Protein AF-A0A6P1W9E8-F1 (afdb_monomer)

Mean predicted aligned error: 18.01 Å

Secondary structure (DSSP, 8-state):
-HHHHHHHHHTT----HHHHHHHHHHTT-----PPPP------SS--S-----SSTT----SSTTS----------------SS------TTS--PPPP-------

Structure (mmCIF, N/CA/C/O backbone):
data_AF-A0A6P1W9E8-F1
#
_entry.id   AF-A0A6P1W9E8-F1
#
loop_
_atom_site.group_PDB
_atom_site.id
_atom_site.type_symbol
_atom_site.label_atom_id
_atom_site.label_alt_id
_atom_site.label_comp_id
_atom_site.label_asym_id
_atom_site.label_entity_id
_atom_site.label_seq_id
_atom_site.pdbx_PDB_ins_code
_atom_site.Cartn_x
_atom_site.Cartn_y
_atom_site.Cartn_z
_atom_site.occupancy
_atom_site.B_iso_or_equiv
_atom_site.auth_seq_id
_atom_site.auth_comp_id
_atom_site.auth_asym_id
_atom_site.auth_atom_id
_atom_site.pdbx_PDB_model_num
ATOM 1 N N . MET A 1 1 ? -9.582 -1.322 16.959 1.00 58.47 1 MET A N 1
ATOM 2 C CA . MET A 1 1 ? -9.921 -0.771 18.293 1.00 58.47 1 MET A CA 1
ATOM 3 C C . MET A 1 1 ? -9.328 0.607 18.572 1.00 58.47 1 MET A C 1
ATOM 5 O O . MET A 1 1 ? -10.067 1.416 19.107 1.00 58.47 1 MET A O 1
ATOM 9 N N . ALA A 1 2 ? -8.050 0.880 18.255 1.00 67.19 2 ALA A N 1
ATOM 10 C CA . ALA A 1 2 ? -7.368 2.115 18.685 1.00 67.19 2 ALA A CA 1
ATOM 11 C C . ALA A 1 2 ? -8.134 3.403 18.330 1.00 67.19 2 ALA A C 1
ATOM 13 O O . ALA A 1 2 ? -8.536 4.110 19.240 1.00 67.19 2 ALA A O 1
ATOM 14 N N . ARG A 1 3 ? -8.498 3.596 17.053 1.00 81.50 3 ARG A N 1
ATOM 15 C CA . ARG A 1 3 ? -9.190 4.813 16.587 1.00 81.50 3 ARG A CA 1
ATOM 16 C C . ARG A 1 3 ? -10.427 5.214 17.397 1.00 81.50 3 ARG A C 1
ATOM 18 O O . ARG A 1 3 ? -10.560 6.374 17.737 1.00 81.50 3 ARG A O 1
ATOM 25 N N . ILE A 1 4 ? -11.319 4.275 17.723 1.00 85.81 4 ILE A N 1
ATOM 26 C CA . ILE A 1 4 ? -12.547 4.599 18.474 1.00 85.81 4 ILE A CA 1
ATOM 27 C C . ILE A 1 4 ? -12.225 4.935 19.935 1.00 85.81 4 ILE A C 1
ATOM 29 O O . ILE A 1 4 ? -12.844 5.817 20.514 1.00 85.81 4 ILE A O 1
ATOM 33 N N . ALA A 1 5 ? -11.258 4.243 20.542 1.00 86.44 5 ALA A N 1
ATOM 34 C CA . ALA A 1 5 ? -10.845 4.540 21.911 1.00 86.44 5 ALA A CA 1
ATOM 35 C C . ALA A 1 5 ? -10.109 5.888 22.016 1.00 86.44 5 ALA A C 1
ATOM 37 O O . ALA A 1 5 ? -10.254 6.575 23.024 1.00 86.44 5 ALA A O 1
ATOM 38 N N . ASP A 1 6 ? -9.343 6.250 20.987 1.00 87.38 6 ASP A N 1
ATOM 39 C CA . ASP A 1 6 ? -8.618 7.519 20.906 1.00 87.38 6 ASP A CA 1
ATOM 40 C C . ASP A 1 6 ? -9.598 8.685 20.665 1.00 87.38 6 ASP A C 1
ATOM 42 O O . ASP A 1 6 ? -9.593 9.640 21.434 1.00 87.38 6 ASP A O 1
ATOM 46 N N . GLU A 1 7 ? -10.551 8.538 19.738 1.00 89.94 7 GLU A N 1
ATOM 47 C CA . GLU A 1 7 ? -11.645 9.501 19.507 1.00 89.94 7 GLU A CA 1
ATOM 48 C C . GLU A 1 7 ? -12.470 9.762 20.782 1.00 89.94 7 GLU A C 1
ATOM 50 O O . GLU A 1 7 ? -12.794 10.898 21.123 1.00 89.94 7 GLU A O 1
ATOM 55 N N . LEU A 1 8 ? -12.810 8.705 21.531 1.00 90.81 8 LEU A N 1
ATOM 56 C CA . LEU A 1 8 ? -13.526 8.852 22.803 1.00 90.81 8 LEU A CA 1
ATOM 57 C C . LEU A 1 8 ? -12.697 9.627 23.833 1.00 90.81 8 LEU A C 1
ATOM 59 O O . LEU A 1 8 ? -13.257 10.410 24.599 1.00 90.81 8 LEU A O 1
ATOM 63 N N . ARG A 1 9 ? -11.374 9.442 23.844 1.00 88.75 9 ARG A N 1
ATOM 64 C CA . ARG A 1 9 ? -10.473 10.177 24.736 1.00 88.75 9 ARG A CA 1
ATOM 65 C C . ARG A 1 9 ? -10.388 11.653 24.358 1.00 88.75 9 ARG A C 1
ATOM 67 O O . ARG A 1 9 ? -10.431 12.486 25.257 1.00 88.75 9 ARG A O 1
ATOM 74 N N . GLU A 1 10 ? -10.311 11.966 23.068 1.00 90.38 10 GLU A N 1
ATOM 75 C CA . GLU A 1 10 ? -10.321 13.346 22.558 1.00 90.38 10 GLU A CA 1
ATOM 76 C C . GLU A 1 10 ? -11.620 14.074 22.918 1.00 90.38 10 GLU A C 1
ATOM 78 O O . GLU A 1 10 ? -11.597 15.234 23.316 1.00 90.38 10 GLU A O 1
ATOM 83 N N . ARG A 1 11 ? -12.752 13.362 22.909 1.00 92.94 11 ARG A N 1
ATOM 84 C CA . ARG A 1 11 ? -14.053 13.875 23.374 1.00 92.94 11 ARG A CA 1
ATOM 85 C C . ARG A 1 11 ? -14.191 13.937 24.904 1.00 92.94 11 ARG A C 1
ATOM 87 O O . ARG A 1 11 ? -15.281 14.193 25.408 1.00 92.94 11 ARG A O 1
ATOM 94 N N . GLY A 1 12 ? -13.125 13.657 25.658 1.00 91.31 12 GLY A N 1
ATOM 95 C CA . GLY A 1 12 ? -13.110 13.709 27.125 1.00 91.31 12 GLY A CA 1
ATOM 96 C C . GLY A 1 12 ? -13.754 12.507 27.827 1.00 91.31 12 GLY A C 1
ATOM 97 O O . GLY A 1 12 ? -13.884 12.496 29.053 1.00 91.31 12 GLY A O 1
ATOM 98 N N . VAL A 1 13 ? -14.135 11.457 27.094 1.00 90.75 13 VAL A N 1
ATOM 99 C CA . VAL A 1 13 ? -14.768 10.262 27.663 1.00 90.75 13 VAL A CA 1
ATOM 100 C C . VAL A 1 13 ? -13.700 9.325 28.232 1.00 90.75 13 VAL A C 1
ATOM 102 O O . VAL A 1 13 ? -13.036 8.569 27.517 1.00 90.75 13 VAL A O 1
ATOM 105 N N . LYS A 1 14 ? -13.556 9.324 29.563 1.00 87.25 14 LYS A N 1
ATOM 106 C CA . LYS A 1 14 ? -12.634 8.433 30.288 1.00 87.25 14 LYS A CA 1
ATOM 107 C C . LYS A 1 14 ? -13.100 6.975 30.210 1.00 87.25 14 LYS A C 1
ATOM 109 O O . LYS A 1 14 ? -13.898 6.505 31.020 1.00 87.25 14 LYS A O 1
ATOM 114 N N . THR A 1 15 ? -12.589 6.234 29.230 1.00 87.06 15 THR A N 1
ATOM 115 C CA . THR A 1 15 ? -12.860 4.800 29.061 1.00 87.06 15 THR A CA 1
ATOM 116 C C . THR A 1 15 ? -11.587 4.018 28.756 1.00 87.06 15 THR A C 1
ATOM 118 O O . THR A 1 15 ? -10.678 4.495 28.081 1.00 87.06 15 THR A O 1
ATOM 121 N N . SER A 1 16 ? -11.506 2.787 29.271 1.00 89.38 16 SER A N 1
ATOM 122 C CA . SER A 1 16 ? -10.403 1.878 28.959 1.00 89.38 16 SER A CA 1
ATOM 123 C C . SER A 1 16 ? -10.610 1.214 27.597 1.00 89.38 16 SER A C 1
ATOM 125 O O . SER A 1 16 ? -11.740 0.924 27.191 1.00 89.38 16 SER A O 1
ATOM 127 N N . ARG A 1 17 ? -9.508 0.891 26.907 1.00 89.12 17 ARG A N 1
ATOM 128 C CA . ARG A 1 17 ? -9.539 0.191 25.607 1.00 89.12 17 ARG A CA 1
ATOM 129 C C . ARG A 1 17 ? -10.326 -1.124 25.674 1.00 89.12 17 ARG A C 1
ATOM 131 O O . ARG A 1 17 ? -11.074 -1.430 24.750 1.00 89.12 17 ARG A O 1
ATOM 138 N N . ASN A 1 18 ? -10.228 -1.850 26.789 1.00 91.44 18 ASN A N 1
ATOM 139 C CA . ASN A 1 18 ? -10.950 -3.108 27.014 1.00 91.44 18 ASN A CA 1
ATOM 140 C C . ASN A 1 18 ? -12.466 -2.896 27.111 1.00 91.44 18 ASN A C 1
ATOM 142 O O . ASN A 1 18 ? -13.244 -3.688 26.577 1.00 91.44 18 ASN A O 1
ATOM 146 N N . ARG A 1 19 ? -12.907 -1.804 27.752 1.00 90.88 19 ARG A N 1
ATOM 147 C CA . ARG A 1 19 ? -14.334 -1.476 27.837 1.00 90.88 19 ARG A CA 1
ATOM 148 C C . ARG A 1 19 ? -14.903 -1.132 26.465 1.00 90.88 19 ARG A C 1
ATOM 150 O O . ARG A 1 19 ? -15.960 -1.652 26.119 1.00 90.88 19 ARG A O 1
ATOM 157 N N . VAL A 1 20 ? -14.181 -0.331 25.683 1.00 91.38 20 VAL A N 1
ATOM 158 C CA . VAL A 1 20 ? -14.559 0.005 24.301 1.00 91.38 20 VAL A CA 1
ATOM 159 C C . VAL A 1 20 ? -14.632 -1.258 23.440 1.00 91.38 20 VAL A C 1
ATOM 161 O O . VAL A 1 20 ? -15.639 -1.478 22.776 1.00 91.38 20 VAL A O 1
ATOM 164 N N . ALA A 1 21 ? -13.633 -2.142 23.517 1.00 90.12 21 ALA A N 1
ATOM 165 C CA . ALA A 1 21 ? -13.616 -3.405 22.777 1.00 90.12 21 ALA A CA 1
ATOM 166 C C . ALA A 1 21 ? -14.835 -4.293 23.080 1.00 90.12 21 ALA A C 1
ATOM 168 O O . ALA A 1 21 ? -15.488 -4.788 22.161 1.00 90.12 21 ALA A O 1
ATOM 169 N N . ARG A 1 22 ? -15.185 -4.447 24.363 1.00 92.94 22 ARG A N 1
ATOM 170 C CA . ARG A 1 22 ? -16.353 -5.231 24.790 1.00 92.94 22 ARG A CA 1
ATOM 171 C C . ARG A 1 22 ? -17.670 -4.637 24.283 1.00 92.94 22 ARG A C 1
ATOM 173 O O . ARG A 1 22 ? -18.556 -5.385 23.883 1.00 92.94 22 ARG A O 1
ATOM 180 N N . LEU A 1 23 ? -17.806 -3.309 24.301 1.00 92.19 23 LEU A N 1
ATOM 181 C CA . LEU A 1 23 ? -18.997 -2.626 23.788 1.00 92.19 23 LEU A CA 1
ATOM 182 C C . LEU A 1 23 ? -19.102 -2.735 22.265 1.00 92.19 23 LEU A C 1
ATOM 184 O O . LEU A 1 2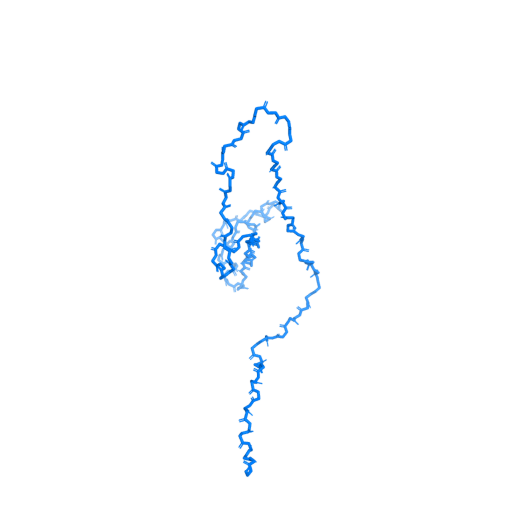3 ? -20.174 -3.049 21.761 1.00 92.19 23 LEU A O 1
ATOM 188 N N . MET A 1 24 ? -17.991 -2.564 21.545 1.00 92.12 24 MET A N 1
ATOM 189 C CA . MET A 1 24 ? -17.946 -2.770 20.096 1.00 92.12 24 MET A CA 1
ATOM 190 C C . MET A 1 24 ? -18.371 -4.191 19.714 1.00 92.12 24 MET A C 1
ATOM 192 O O . MET A 1 24 ? -19.157 -4.353 18.788 1.00 92.12 24 MET A O 1
ATOM 196 N N . HIS A 1 25 ? -17.912 -5.206 20.454 1.00 91.62 25 HIS A N 1
ATOM 197 C CA . HIS A 1 25 ? -18.315 -6.594 20.226 1.00 91.62 25 HIS A CA 1
ATOM 198 C C . HIS A 1 25 ? -19.817 -6.805 20.458 1.00 91.62 25 HIS A C 1
ATOM 200 O O . HIS A 1 25 ? -20.489 -7.391 19.616 1.00 91.62 25 HIS A O 1
ATOM 206 N N . LYS A 1 26 ? -20.362 -6.288 21.570 1.00 94.19 26 LYS A N 1
ATOM 207 C CA . LYS A 1 26 ? -21.806 -6.357 21.862 1.00 94.19 26 LYS A CA 1
ATOM 208 C C . LYS A 1 26 ? -22.659 -5.663 20.799 1.00 94.19 26 LYS A C 1
ATOM 210 O O . LYS A 1 26 ? -23.748 -6.129 20.505 1.00 94.19 26 LYS A O 1
ATOM 215 N N . ALA A 1 27 ? -22.157 -4.569 20.236 1.00 93.19 27 ALA A N 1
ATOM 216 C CA . ALA A 1 27 ? -22.828 -3.806 19.191 1.00 93.19 27 ALA A CA 1
ATOM 217 C C . ALA A 1 27 ? -22.526 -4.314 17.765 1.00 93.19 27 ALA A C 1
ATOM 219 O O . ALA A 1 27 ? -22.926 -3.668 16.803 1.00 93.19 27 ALA A O 1
ATOM 220 N N . ALA A 1 28 ? -21.786 -5.423 17.613 1.00 91.19 28 ALA A N 1
ATOM 221 C CA . ALA A 1 28 ? -21.319 -5.952 16.326 1.00 91.19 28 ALA A CA 1
ATOM 222 C C . ALA A 1 28 ? -20.553 -4.929 15.449 1.00 91.19 28 ALA A C 1
ATOM 224 O O . ALA A 1 28 ? -20.481 -5.053 14.225 1.00 91.19 28 ALA A O 1
ATOM 225 N N . ILE A 1 29 ? -19.929 -3.923 16.070 1.00 90.19 29 ILE A N 1
ATOM 226 C CA . ILE A 1 29 ? -19.162 -2.881 15.382 1.00 90.19 29 ILE A CA 1
ATOM 227 C C . ILE A 1 29 ? -17.740 -3.386 15.140 1.00 90.19 29 ILE A C 1
ATOM 229 O O . ILE A 1 29 ? -16.986 -3.671 16.075 1.00 90.19 29 ILE A O 1
ATOM 233 N N . ARG A 1 30 ? -17.330 -3.418 13.871 1.00 83.94 30 ARG A N 1
ATOM 234 C CA . ARG A 1 30 ? -15.979 -3.806 13.441 1.00 83.94 30 ARG A CA 1
ATOM 235 C C . ARG A 1 30 ? -15.326 -2.715 12.605 1.00 83.94 30 ARG A C 1
ATOM 237 O O . ARG A 1 30 ? -15.976 -2.025 11.830 1.00 83.94 30 ARG A O 1
ATOM 244 N N . SER A 1 31 ? -14.008 -2.591 12.741 1.00 80.38 31 SER A N 1
ATOM 245 C CA . SER A 1 31 ? -13.215 -1.730 11.864 1.00 80.38 31 SER A CA 1
ATOM 246 C C . SER A 1 31 ? -13.150 -2.356 10.474 1.00 80.38 31 SER A C 1
ATOM 248 O O . SER A 1 31 ? -12.678 -3.483 10.332 1.00 80.38 31 SER A O 1
ATOM 250 N N . ILE A 1 32 ? -13.573 -1.624 9.447 1.00 81.12 32 ILE A N 1
ATOM 251 C CA . ILE A 1 32 ? -13.348 -2.011 8.053 1.00 81.12 32 ILE A CA 1
ATOM 252 C C . ILE A 1 32 ? -11.977 -1.465 7.660 1.00 81.12 32 ILE A C 1
ATOM 254 O O . ILE A 1 32 ? -11.778 -0.252 7.603 1.00 81.12 32 ILE A O 1
ATOM 258 N N . MET A 1 33 ? -11.005 -2.355 7.462 1.00 74.31 33 MET A N 1
ATOM 259 C CA . MET A 1 33 ? -9.697 -1.975 6.936 1.00 74.31 33 MET A CA 1
ATOM 260 C C . MET A 1 33 ? -9.667 -2.261 5.443 1.00 74.31 33 MET A C 1
ATOM 262 O O . MET A 1 33 ? -9.725 -3.415 5.028 1.00 74.31 33 MET A O 1
ATOM 266 N N . TYR A 1 34 ? -9.589 -1.207 4.637 1.00 70.88 34 TYR A N 1
ATOM 267 C CA . TYR A 1 34 ? -9.358 -1.346 3.206 1.00 70.88 34 TYR A CA 1
ATOM 268 C C . TYR A 1 34 ? -7.911 -1.789 2.989 1.00 70.88 34 TYR A C 1
ATOM 270 O O . TYR A 1 34 ? -6.983 -1.206 3.560 1.00 70.88 34 TYR A O 1
ATOM 278 N N . LYS A 1 35 ? -7.703 -2.830 2.177 1.00 71.69 35 LYS A N 1
ATOM 279 C CA . LYS A 1 35 ? -6.357 -3.224 1.756 1.00 71.69 35 LYS A CA 1
ATOM 280 C C . LYS A 1 35 ? -5.774 -2.075 0.935 1.00 71.69 35 LYS A C 1
ATOM 282 O O . LYS A 1 35 ? -6.428 -1.588 0.016 1.00 71.69 35 LYS A O 1
ATOM 287 N N . LYS A 1 36 ? -4.555 -1.635 1.260 1.00 67.81 36 LYS A N 1
ATOM 288 C CA . LYS A 1 36 ? -3.859 -0.632 0.446 1.00 67.81 36 LYS A CA 1
ATOM 289 C C . LYS A 1 36 ? -3.712 -1.198 -0.967 1.00 67.81 36 LYS A C 1
ATOM 291 O O . LYS A 1 36 ? -3.133 -2.272 -1.137 1.00 67.81 36 LYS A O 1
ATOM 296 N N . TYR A 1 37 ? -4.266 -0.501 -1.956 1.00 67.00 37 TYR A N 1
ATOM 297 C CA . TYR A 1 37 ? -4.084 -0.858 -3.356 1.00 67.00 37 TYR A CA 1
ATOM 298 C C . TYR A 1 37 ? -2.595 -0.746 -3.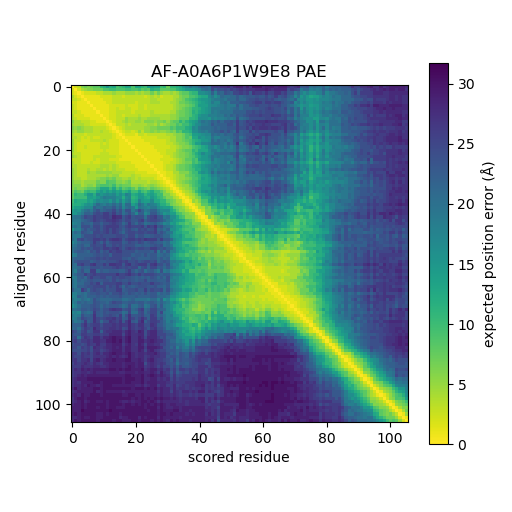687 1.00 67.00 37 TYR A C 1
ATOM 300 O O . TYR A 1 37 ? -1.973 0.295 -3.466 1.00 67.00 37 TYR A O 1
ATOM 308 N N . ARG A 1 38 ? -2.009 -1.849 -4.146 1.00 64.44 38 ARG A N 1
ATOM 309 C CA . ARG A 1 38 ? -0.620 -1.913 -4.587 1.00 64.44 38 ARG A CA 1
ATOM 310 C C . ARG A 1 38 ? -0.660 -2.161 -6.084 1.00 64.44 38 ARG A C 1
ATOM 312 O O . ARG A 1 38 ? -0.949 -3.276 -6.501 1.00 64.44 38 ARG A O 1
ATOM 319 N N . VAL A 1 39 ? -0.393 -1.113 -6.861 1.00 66.38 39 VAL A N 1
ATOM 320 C CA . VAL A 1 39 ? -0.163 -1.246 -8.301 1.00 66.38 39 VAL A CA 1
ATOM 321 C C . VAL A 1 39 ? 1.090 -2.097 -8.471 1.00 66.38 39 VAL A C 1
ATOM 323 O O . VAL A 1 39 ? 2.166 -1.707 -8.015 1.00 66.38 39 VAL A O 1
ATOM 326 N N . GLN A 1 40 ? 0.954 -3.276 -9.071 1.00 63.88 40 GLN A N 1
ATOM 327 C CA . GLN A 1 40 ? 2.101 -3.972 -9.642 1.00 63.88 40 GLN A CA 1
ATOM 328 C C . GLN A 1 40 ? 2.374 -3.325 -10.996 1.00 63.88 40 GLN A C 1
ATOM 330 O O . GLN A 1 40 ? 1.596 -3.472 -11.929 1.00 63.88 40 GLN A O 1
ATOM 335 N N . THR A 1 41 ? 3.448 -2.543 -11.070 1.00 64.62 41 THR A N 1
ATOM 336 C CA . THR A 1 41 ? 3.882 -1.852 -12.294 1.00 64.62 41 THR A CA 1
ATOM 337 C C . THR A 1 41 ? 4.582 -2.781 -13.279 1.00 64.62 41 THR A C 1
ATOM 339 O O . THR A 1 41 ? 4.802 -2.411 -14.425 1.00 64.62 41 THR A O 1
ATOM 342 N N . THR A 1 42 ? 4.959 -3.975 -12.828 1.00 61.59 42 THR A N 1
ATOM 343 C CA . THR A 1 42 ? 5.722 -4.940 -13.609 1.00 61.59 42 THR A CA 1
ATOM 344 C C . THR A 1 42 ? 5.138 -6.315 -13.347 1.00 61.59 42 THR A C 1
ATOM 346 O O . THR A 1 42 ? 5.251 -6.838 -12.237 1.00 61.59 42 THR A O 1
ATOM 349 N N . ASP A 1 43 ? 4.496 -6.876 -14.365 1.00 67.88 43 ASP A N 1
ATOM 350 C CA . ASP A 1 43 ? 4.237 -8.305 -14.411 1.00 67.88 43 ASP A CA 1
ATOM 351 C C . ASP A 1 43 ? 5.520 -8.985 -14.889 1.00 67.88 43 ASP A C 1
ATOM 353 O O . ASP A 1 43 ? 5.824 -9.015 -16.076 1.00 67.88 43 ASP A O 1
ATOM 357 N N . SER A 1 44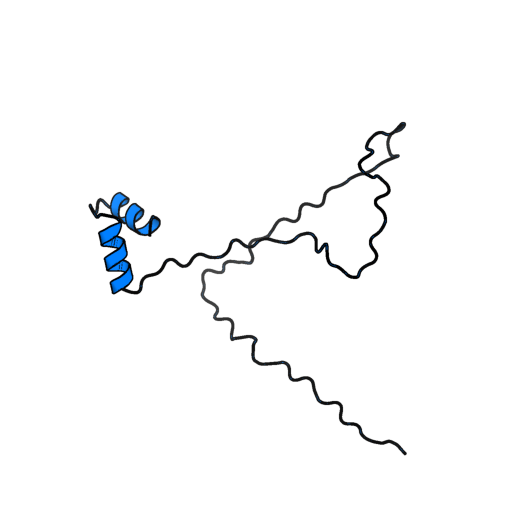 ? 6.336 -9.448 -13.942 1.00 68.12 44 SER A N 1
ATOM 358 C CA . SER A 1 44 ? 7.559 -10.193 -14.259 1.00 68.12 44 SER A CA 1
ATOM 359 C C . SER A 1 44 ? 7.272 -11.616 -14.751 1.00 68.12 44 SER A C 1
ATOM 361 O O . SER A 1 44 ? 8.203 -12.300 -15.163 1.00 68.12 44 SER A O 1
ATOM 363 N N . SER A 1 45 ? 6.016 -12.066 -14.689 1.00 70.75 45 SER A N 1
ATOM 364 C CA . SER A 1 45 ? 5.563 -13.393 -15.098 1.00 70.75 45 SER A CA 1
ATOM 365 C C . SER A 1 45 ? 4.689 -13.284 -16.348 1.00 70.75 45 SER A C 1
ATOM 367 O O . SER A 1 45 ? 3.549 -13.744 -16.360 1.00 70.75 45 SER A O 1
ATOM 369 N N . HIS A 1 46 ? 5.228 -12.667 -17.399 1.00 79.25 46 HIS A N 1
ATOM 370 C CA . HIS A 1 46 ? 4.545 -12.542 -18.678 1.00 79.25 46 HIS A CA 1
ATOM 371 C C . HIS A 1 46 ? 5.142 -13.479 -19.733 1.00 79.25 46 HIS A C 1
ATOM 373 O O . HIS A 1 46 ? 6.352 -13.703 -19.771 1.00 79.25 46 HIS A O 1
ATOM 379 N N . ASP A 1 47 ? 4.312 -13.925 -20.671 1.00 79.38 47 ASP A N 1
ATOM 380 C CA . ASP A 1 47 ? 4.750 -14.786 -21.778 1.00 79.38 47 ASP A CA 1
ATOM 381 C C . ASP A 1 47 ? 5.331 -13.994 -22.970 1.00 79.38 47 ASP A C 1
ATOM 383 O O . ASP A 1 47 ? 5.710 -14.572 -23.988 1.00 79.38 47 ASP A O 1
ATOM 387 N N . TYR A 1 48 ? 5.416 -12.659 -22.876 1.00 80.06 48 TYR A N 1
ATOM 388 C CA . TYR A 1 48 ? 6.031 -11.830 -23.918 1.00 80.06 48 TYR A CA 1
ATOM 389 C C . TYR A 1 48 ? 7.556 -12.023 -23.994 1.00 80.06 48 TYR A C 1
ATOM 391 O O . TYR A 1 48 ? 8.205 -12.259 -22.970 1.00 80.06 48 TYR A O 1
ATOM 399 N N . PRO A 1 49 ? 8.163 -11.866 -25.187 1.00 78.81 49 PRO A N 1
ATOM 400 C CA . PRO A 1 49 ? 9.607 -11.971 -25.353 1.00 78.81 49 PRO A CA 1
ATOM 401 C C . PRO A 1 49 ? 10.340 -10.904 -24.530 1.00 78.81 49 PRO A C 1
ATOM 403 O O . PRO A 1 49 ? 10.186 -9.702 -24.747 1.00 78.81 49 PRO A O 1
ATOM 406 N N . ILE A 1 50 ? 11.165 -11.357 -23.585 1.00 78.62 50 ILE A N 1
ATOM 407 C CA . ILE A 1 50 ? 12.015 -10.490 -22.767 1.00 78.62 50 ILE A CA 1
ATOM 408 C C . ILE A 1 50 ? 13.243 -10.105 -23.594 1.00 78.62 50 ILE A C 1
ATOM 410 O O . ILE A 1 50 ? 14.094 -10.941 -23.903 1.00 78.62 50 ILE A O 1
ATOM 414 N N . VAL A 1 51 ? 13.354 -8.825 -23.944 1.00 77.81 51 VAL A N 1
ATOM 415 C CA . VAL A 1 51 ? 14.541 -8.294 -24.623 1.00 77.81 51 VAL A CA 1
ATOM 416 C C . VAL A 1 51 ? 15.713 -8.254 -23.641 1.00 77.81 51 VAL A C 1
ATOM 418 O O . VAL A 1 51 ? 15.570 -7.836 -22.490 1.00 77.81 51 VAL A O 1
ATOM 421 N N . LYS A 1 52 ? 16.897 -8.680 -24.092 1.00 80.69 52 LYS A N 1
ATOM 422 C CA . LYS A 1 52 ? 18.121 -8.647 -23.282 1.00 80.69 52 LYS A CA 1
ATOM 423 C C . LYS A 1 52 ? 18.430 -7.210 -22.842 1.00 80.69 52 LYS A C 1
ATOM 425 O O . LYS A 1 52 ? 18.499 -6.307 -23.671 1.00 80.69 52 LYS A O 1
ATOM 430 N N . ASN A 1 53 ? 18.689 -7.009 -21.548 1.00 84.00 53 ASN A N 1
ATOM 431 C CA . ASN A 1 53 ? 19.190 -5.736 -21.031 1.00 84.00 53 ASN A CA 1
ATOM 432 C C . ASN A 1 53 ? 20.622 -5.501 -21.541 1.00 84.00 53 ASN A C 1
ATOM 434 O O . ASN A 1 53 ? 21.575 -6.071 -21.012 1.00 84.00 53 ASN A O 1
ATOM 438 N N . LEU A 1 54 ? 20.755 -4.678 -22.583 1.00 83.38 54 LEU A N 1
ATOM 439 C CA . LEU A 1 54 ? 22.038 -4.369 -23.224 1.00 83.38 54 LEU A CA 1
ATOM 440 C C . LEU A 1 54 ? 22.954 -3.510 -22.346 1.00 83.38 54 LEU A C 1
ATOM 442 O O . LEU A 1 54 ? 24.168 -3.588 -22.483 1.00 83.38 54 LEU A O 1
ATOM 446 N N . LEU A 1 55 ? 22.380 -2.708 -21.446 1.00 84.94 55 LEU A N 1
ATOM 447 C CA . LEU A 1 55 ? 23.138 -1.805 -20.585 1.00 84.94 55 LEU A CA 1
ATOM 448 C C . LEU A 1 55 ? 23.741 -2.534 -19.383 1.00 84.94 55 LEU A C 1
ATOM 450 O O . LEU A 1 55 ? 24.801 -2.160 -18.908 1.00 84.94 55 LEU A O 1
A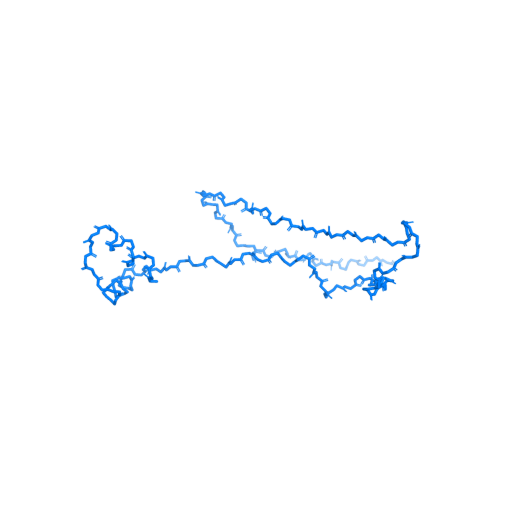TOM 454 N N . ASN A 1 56 ? 23.043 -3.544 -18.857 1.00 85.00 56 ASN A N 1
ATOM 455 C CA . ASN A 1 56 ? 23.476 -4.383 -17.737 1.00 85.00 56 ASN A CA 1
ATOM 456 C C . ASN A 1 56 ? 24.103 -3.609 -16.550 1.00 85.00 56 ASN A C 1
ATOM 458 O O . ASN A 1 56 ? 25.086 -4.044 -15.958 1.00 85.00 56 ASN A O 1
ATOM 462 N N . ARG A 1 57 ? 23.523 -2.448 -16.202 1.00 82.75 57 ARG A N 1
ATOM 463 C CA . ARG A 1 57 ? 24.006 -1.514 -15.157 1.00 82.75 57 ARG A CA 1
ATOM 464 C C . ARG A 1 57 ? 25.400 -0.909 -15.399 1.00 82.75 57 ARG A C 1
ATOM 466 O O . ARG A 1 57 ? 25.975 -0.321 -14.488 1.00 82.75 57 ARG A O 1
ATOM 473 N N . GLU A 1 58 ? 25.925 -0.989 -16.613 1.00 88.81 58 GLU A N 1
ATOM 474 C CA . GLU A 1 58 ? 27.142 -0.298 -17.023 1.00 88.81 58 GLU A CA 1
ATOM 475 C C . GLU A 1 58 ? 26.798 1.112 -17.525 1.00 88.81 58 GLU A C 1
ATOM 477 O O . GLU A 1 58 ? 26.466 1.323 -18.693 1.00 88.81 58 GLU A O 1
ATOM 482 N N . PHE A 1 59 ? 26.878 2.099 -16.633 1.00 85.06 59 PHE A N 1
ATOM 483 C CA . PHE A 1 59 ? 26.522 3.490 -16.942 1.00 85.06 59 PHE A CA 1
ATOM 484 C C . PHE A 1 59 ? 27.685 4.329 -17.490 1.00 85.06 59 PHE A C 1
ATOM 486 O O . PHE A 1 59 ? 27.469 5.457 -17.923 1.00 85.06 59 PHE A O 1
ATOM 493 N N . THR A 1 60 ? 28.904 3.786 -17.506 1.00 89.81 60 THR A N 1
ATOM 494 C CA . THR A 1 60 ? 30.080 4.460 -18.069 1.00 89.81 60 THR A CA 1
ATOM 495 C C . THR A 1 60 ? 29.951 4.580 -19.588 1.00 89.81 60 THR A C 1
ATOM 497 O O . THR A 1 60 ? 29.623 3.598 -20.259 1.00 89.81 60 THR A O 1
ATOM 500 N N . ALA A 1 61 ? 30.202 5.774 -20.125 1.00 88.12 61 ALA A N 1
ATOM 501 C CA . ALA A 1 61 ? 30.221 6.064 -21.556 1.00 88.12 61 ALA A CA 1
ATOM 502 C C . ALA A 1 61 ? 31.423 6.956 -21.888 1.00 88.12 61 ALA A C 1
ATOM 504 O O . ALA A 1 61 ? 31.742 7.866 -21.124 1.00 88.12 61 ALA A O 1
ATOM 505 N N . ASP A 1 62 ? 32.051 6.719 -23.038 1.00 91.12 62 ASP A N 1
ATOM 506 C CA . ASP A 1 62 ? 33.223 7.479 -23.488 1.00 91.12 62 ASP A CA 1
ATOM 507 C C . ASP A 1 62 ? 32.830 8.823 -24.116 1.00 91.12 62 ASP A C 1
ATOM 509 O O . ASP A 1 62 ? 33.611 9.775 -24.119 1.00 91.12 62 ASP A O 1
ATOM 513 N N . LYS A 1 63 ? 31.618 8.908 -24.683 1.00 92.56 63 LYS A N 1
ATOM 514 C CA . LYS A 1 63 ? 31.079 10.107 -25.338 1.00 92.56 63 LYS A CA 1
ATOM 515 C C . LYS A 1 63 ? 29.599 10.321 -24.989 1.00 92.56 63 LYS A C 1
ATOM 517 O O . LYS A 1 63 ? 28.864 9.348 -24.797 1.00 92.56 63 LYS A O 1
ATOM 522 N N . PRO A 1 64 ? 29.117 11.578 -24.966 1.00 89.75 64 PRO A N 1
ATOM 523 C CA . PRO A 1 64 ? 27.695 11.873 -24.797 1.00 89.75 64 PRO A CA 1
ATOM 524 C C . PRO A 1 64 ? 26.820 11.178 -25.851 1.00 89.75 64 PRO A C 1
ATOM 526 O O . PRO A 1 64 ? 27.215 11.031 -27.005 1.00 89.75 64 PRO A O 1
ATOM 529 N N . GLY A 1 65 ? 25.614 10.763 -25.455 1.00 87.38 65 GLY A N 1
ATOM 530 C CA . GLY A 1 65 ? 24.618 10.172 -26.357 1.00 87.38 65 GLY A CA 1
ATOM 531 C C . GLY A 1 65 ? 24.795 8.683 -26.681 1.00 87.38 65 GLY A C 1
ATOM 532 O O . GLY A 1 65 ? 23.978 8.136 -27.417 1.00 87.38 65 GLY A O 1
ATOM 533 N N . GLN A 1 66 ? 25.805 8.006 -26.124 1.00 90.25 66 GLN A N 1
ATOM 534 C CA . GLN A 1 66 ? 26.025 6.566 -26.336 1.00 90.25 66 GLN A CA 1
ATOM 535 C C . GLN A 1 66 ? 25.089 5.668 -25.514 1.00 90.25 66 GLN A C 1
ATOM 537 O O . GLN A 1 66 ? 24.792 4.546 -25.918 1.00 90.25 66 GLN A O 1
ATOM 542 N N . LYS A 1 67 ? 24.636 6.144 -24.351 1.00 88.50 67 LYS A N 1
ATOM 543 C CA . LYS A 1 67 ? 23.771 5.406 -23.424 1.00 88.50 67 LYS A CA 1
ATOM 544 C C . LYS A 1 67 ? 22.672 6.346 -22.929 1.00 88.50 67 LYS A C 1
ATOM 546 O O . LYS A 1 67 ? 22.969 7.449 -22.480 1.00 88.50 67 LYS A O 1
ATOM 551 N N . TRP A 1 68 ? 21.418 5.903 -23.011 1.00 86.81 68 TRP A N 1
ATOM 552 C CA . TRP A 1 68 ? 20.239 6.644 -22.552 1.00 86.81 68 TRP A CA 1
ATOM 553 C C . TRP A 1 68 ? 19.430 5.766 -21.603 1.00 86.81 68 TRP A C 1
ATOM 555 O O . TRP A 1 68 ? 19.198 4.591 -21.886 1.00 86.81 68 TRP A O 1
ATOM 565 N N . VAL A 1 69 ? 19.014 6.330 -20.472 1.00 85.75 69 VAL A N 1
ATOM 566 C CA . VAL A 1 69 ? 18.203 5.646 -19.459 1.00 85.75 69 VAL A CA 1
ATOM 567 C C . VAL A 1 69 ? 17.090 6.585 -19.028 1.00 85.75 69 VAL A 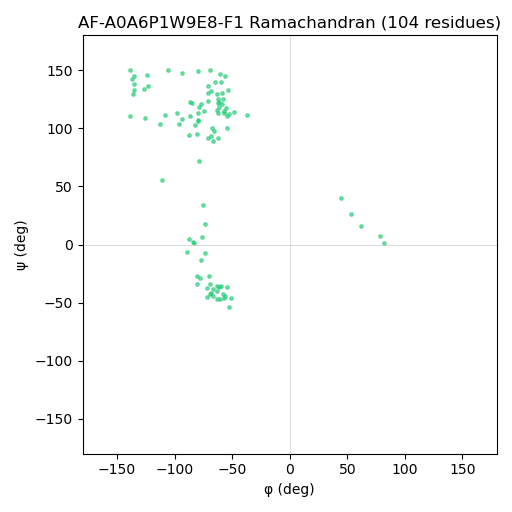C 1
ATOM 569 O O . VAL A 1 69 ? 17.345 7.747 -18.726 1.00 85.75 69 VAL A O 1
ATOM 572 N N . SER A 1 70 ? 15.867 6.070 -18.976 1.00 82.62 70 SER A N 1
ATOM 573 C CA . SER A 1 70 ? 14.703 6.772 -18.438 1.00 82.62 70 SER A CA 1
ATOM 574 C C . SER A 1 70 ? 13.912 5.826 -17.547 1.00 82.62 70 SER A C 1
ATOM 576 O O . SER A 1 70 ? 13.712 4.667 -17.920 1.00 82.62 70 SER A O 1
ATOM 578 N N . ASP A 1 71 ? 13.433 6.302 -16.401 1.00 83.25 71 ASP A N 1
ATOM 579 C CA . ASP A 1 71 ? 12.460 5.576 -15.592 1.00 83.25 71 ASP A CA 1
ATOM 580 C C . ASP A 1 71 ? 11.029 6.004 -15.946 1.00 83.25 71 ASP A C 1
ATOM 582 O O . ASP A 1 71 ? 10.768 7.149 -16.313 1.00 83.25 71 ASP A O 1
ATOM 586 N N . ILE A 1 72 ? 10.089 5.064 -15.839 1.00 79.00 72 ILE A N 1
ATOM 587 C CA . ILE A 1 72 ? 8.660 5.366 -15.899 1.00 79.00 72 ILE A CA 1
ATOM 588 C C . ILE A 1 72 ? 8.064 5.201 -14.506 1.00 79.00 72 ILE A C 1
ATOM 590 O O . ILE A 1 72 ? 7.948 4.098 -13.972 1.00 79.00 72 ILE A O 1
ATOM 594 N N . THR A 1 73 ? 7.657 6.313 -13.905 1.00 77.12 73 THR A N 1
ATOM 595 C CA . THR A 1 73 ? 6.949 6.292 -12.626 1.00 77.12 73 THR A CA 1
ATOM 596 C C . THR A 1 73 ? 5.444 6.349 -12.879 1.00 77.12 73 THR A C 1
ATOM 598 O O . THR A 1 73 ? 4.881 7.403 -13.176 1.00 77.12 73 THR A O 1
ATOM 601 N N . ALA A 1 74 ? 4.762 5.210 -12.740 1.00 68.31 74 ALA A N 1
ATOM 602 C CA . ALA A 1 74 ? 3.306 5.170 -12.803 1.00 68.31 74 ALA A CA 1
ATOM 603 C C . ALA A 1 74 ? 2.712 5.746 -11.509 1.00 68.31 74 ALA A C 1
ATOM 605 O O . ALA A 1 74 ? 2.859 5.177 -10.423 1.00 68.31 74 ALA A 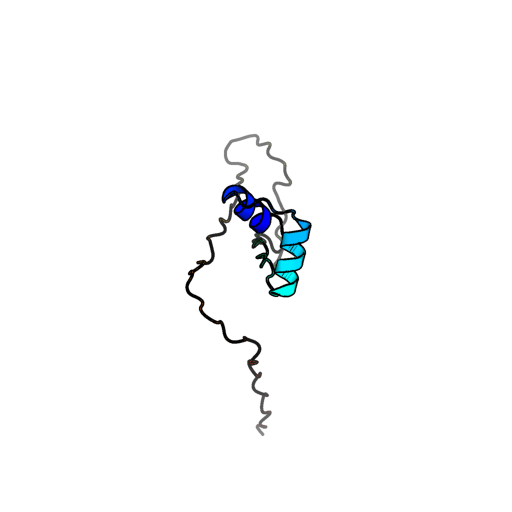O 1
ATOM 606 N N . ARG A 1 75 ? 2.005 6.875 -11.609 1.00 66.75 75 ARG A N 1
ATOM 607 C CA . ARG A 1 75 ? 1.189 7.366 -10.496 1.00 66.75 75 ARG A CA 1
ATOM 608 C C . ARG A 1 75 ? -0.094 6.549 -10.420 1.00 66.75 75 ARG A C 1
ATOM 610 O O . ARG A 1 75 ? -0.889 6.540 -11.354 1.00 66.75 75 ARG A O 1
ATOM 617 N N . ALA A 1 76 ? -0.318 5.904 -9.277 1.00 63.59 76 ALA A N 1
ATOM 618 C CA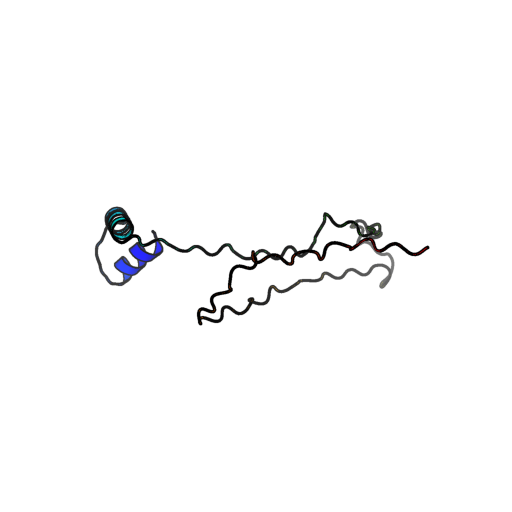 . ALA A 1 76 ? -1.630 5.378 -8.938 1.00 63.59 76 ALA A CA 1
ATOM 619 C C . ALA A 1 76 ? -2.583 6.569 -8.757 1.00 63.59 76 ALA A C 1
ATOM 621 O O . ALA A 1 76 ? -2.583 7.216 -7.708 1.00 63.59 76 ALA A O 1
ATOM 622 N N . ALA A 1 77 ? -3.361 6.892 -9.790 1.00 62.19 77 ALA A N 1
ATOM 623 C CA . ALA A 1 77 ? -4.510 7.764 -9.615 1.00 62.19 77 ALA A CA 1
ATOM 624 C C . ALA A 1 77 ? -5.451 7.095 -8.598 1.00 62.19 77 ALA A C 1
ATOM 626 O O . ALA A 1 77 ? -5.608 5.867 -8.639 1.00 62.19 77 ALA A O 1
ATOM 627 N N . PRO A 1 78 ? -6.071 7.849 -7.675 1.00 54.34 78 PRO A N 1
ATOM 628 C CA . PRO A 1 78 ? -7.148 7.294 -6.881 1.00 54.34 78 PRO A CA 1
ATOM 629 C C . PRO A 1 78 ? -8.201 6.801 -7.872 1.00 54.34 78 PRO A C 1
ATOM 631 O O . PRO A 1 78 ? -8.781 7.600 -8.609 1.00 54.34 78 PRO A O 1
ATOM 634 N N . LEU A 1 79 ? -8.439 5.488 -7.914 1.00 54.66 79 LEU A N 1
ATOM 635 C CA . LEU A 1 79 ? -9.717 4.984 -8.397 1.00 54.66 79 LEU A CA 1
ATOM 636 C C . LEU A 1 79 ? -10.743 5.742 -7.561 1.00 54.66 79 LEU A C 1
ATOM 638 O O . LEU A 1 79 ? -10.694 5.628 -6.335 1.00 54.66 79 LEU A O 1
ATOM 642 N N . HIS A 1 80 ? -11.520 6.621 -8.200 1.00 47.59 80 HIS A N 1
ATOM 643 C CA . HIS A 1 80 ? -12.460 7.526 -7.548 1.00 47.59 80 HIS A CA 1
ATOM 644 C C . HIS A 1 80 ? -13.112 6.817 -6.359 1.00 47.59 80 HIS A C 1
ATOM 646 O O . HIS A 1 80 ? -13.885 5.879 -6.542 1.00 47.59 80 HIS A O 1
ATOM 652 N N . SER A 1 81 ? -12.801 7.242 -5.134 1.00 45.75 81 SER A N 1
ATOM 653 C CA . SER A 1 81 ? -13.641 6.908 -3.9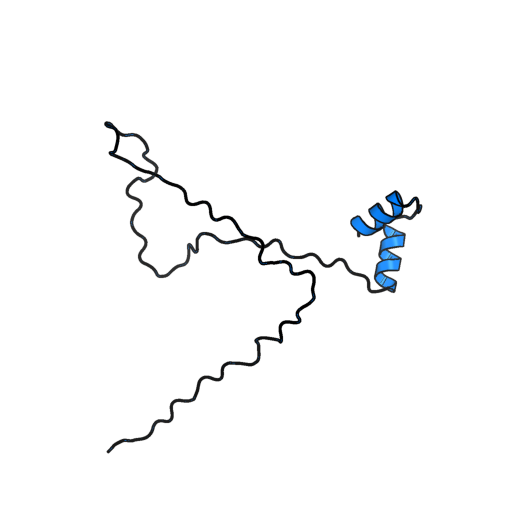95 1.00 45.75 81 SER A CA 1
ATOM 654 C C . SER A 1 81 ? -14.827 7.858 -4.046 1.00 45.75 81 SER A C 1
ATOM 656 O O . SER A 1 81 ? -14.914 8.806 -3.264 1.00 45.75 81 SER A O 1
ATOM 658 N N . ASP A 1 82 ? -15.727 7.640 -5.011 1.00 42.53 82 ASP A N 1
ATOM 659 C CA . ASP A 1 82 ? -17.046 8.246 -4.914 1.00 42.53 82 ASP A CA 1
ATOM 660 C C . ASP A 1 82 ? -17.635 7.771 -3.581 1.00 42.53 82 ASP A C 1
ATOM 662 O O . ASP A 1 82 ? -17.862 6.581 -3.350 1.00 42.53 82 ASP A O 1
ATOM 666 N N . ARG A 1 83 ? -17.807 8.712 -2.650 1.00 48.31 83 ARG A N 1
ATOM 667 C CA . ARG A 1 83 ? -18.430 8.493 -1.340 1.00 48.31 83 ARG A CA 1
ATOM 668 C C . ARG A 1 83 ? -19.950 8.364 -1.475 1.00 48.31 83 ARG A C 1
ATOM 670 O O . ARG A 1 83 ? -20.689 8.785 -0.587 1.00 48.31 83 ARG A O 1
ATOM 677 N N . ARG A 1 84 ? -20.437 7.796 -2.572 1.00 42.72 84 ARG A N 1
ATOM 678 C CA . ARG A 1 84 ? -21.835 7.434 -2.765 1.00 42.72 84 ARG A CA 1
ATOM 679 C C . ARG A 1 84 ? -21.846 5.967 -3.129 1.00 42.72 84 ARG A C 1
ATOM 681 O O . ARG A 1 84 ? -21.345 5.574 -4.172 1.00 42.72 84 ARG A O 1
ATOM 688 N N . GLY A 1 85 ? -22.320 5.157 -2.185 1.00 40.50 85 GLY A N 1
ATOM 689 C CA . GLY A 1 85 ? -22.350 3.708 -2.301 1.00 40.50 85 GLY A CA 1
ATOM 690 C C . GLY A 1 85 ? -23.065 3.277 -3.573 1.00 40.50 85 GLY A C 1
ATOM 691 O O . GLY A 1 85 ? -24.290 3.238 -3.608 1.00 40.50 85 GLY A O 1
ATOM 692 N N . LEU A 1 86 ? -22.292 2.931 -4.597 1.00 39.25 86 LEU A N 1
ATOM 693 C CA . LEU A 1 86 ? -22.778 2.156 -5.720 1.00 39.25 86 LEU A CA 1
ATOM 694 C C . LEU A 1 86 ? -22.479 0.691 -5.411 1.00 39.25 86 LEU A C 1
ATOM 696 O O . LEU A 1 86 ? -21.327 0.257 -5.378 1.00 39.25 86 LEU A O 1
ATOM 700 N N . VAL A 1 87 ? -23.542 -0.050 -5.119 1.00 39.66 87 VAL A N 1
ATOM 701 C CA . VAL A 1 87 ? -23.516 -1.507 -5.019 1.00 39.66 87 VAL A CA 1
ATOM 702 C C . VAL A 1 87 ? -23.136 -2.044 -6.399 1.00 39.66 87 VAL A C 1
ATOM 704 O O . VAL A 1 87 ? -23.894 -1.879 -7.350 1.00 39.66 87 VAL A O 1
ATOM 707 N N . ILE A 1 88 ? -21.959 -2.660 -6.524 1.00 42.00 88 ILE A N 1
ATOM 708 C CA . ILE A 1 88 ? -21.613 -3.438 -7.717 1.00 42.00 88 ILE A CA 1
ATOM 709 C C . ILE A 1 88 ? -22.315 -4.794 -7.569 1.00 42.00 88 ILE A C 1
ATOM 711 O O . ILE A 1 88 ? -22.039 -5.490 -6.587 1.00 42.00 88 ILE A O 1
ATOM 715 N N . PRO A 1 89 ? -23.234 -5.181 -8.473 1.00 36.19 89 PRO A N 1
ATOM 716 C CA . PRO A 1 89 ? -23.813 -6.514 -8.439 1.00 36.19 89 PRO A CA 1
ATOM 717 C C . PRO A 1 89 ? -22.719 -7.552 -8.711 1.00 36.19 89 PRO A C 1
ATOM 719 O O . PRO A 1 89 ? -21.829 -7.340 -9.535 1.00 36.19 89 PRO A O 1
ATOM 722 N N . ASP A 1 90 ? -22.785 -8.656 -7.970 1.00 35.44 90 ASP A N 1
ATOM 723 C CA . ASP A 1 90 ? -21.839 -9.768 -8.009 1.00 35.44 90 ASP A CA 1
ATOM 724 C C . ASP A 1 90 ? -21.579 -10.218 -9.460 1.00 35.44 90 ASP A C 1
ATOM 726 O O . ASP A 1 90 ? -22.463 -10.735 -10.145 1.00 35.44 90 ASP A O 1
ATOM 730 N N . SER A 1 91 ? -20.349 -10.029 -9.940 1.00 45.81 91 SER A N 1
ATOM 731 C CA . SER A 1 91 ? -19.897 -10.409 -11.285 1.00 45.81 91 SER A CA 1
ATOM 732 C C . SER A 1 91 ? -19.699 -11.925 -11.455 1.00 45.81 91 SER A C 1
ATOM 734 O O . SER A 1 91 ? -19.071 -12.380 -12.411 1.00 45.81 91 SER A O 1
ATOM 736 N N . ARG A 1 92 ? -20.275 -12.730 -10.552 1.00 39.78 92 ARG A N 1
ATOM 737 C CA . ARG A 1 92 ? -20.391 -14.193 -10.657 1.00 39.78 92 ARG A CA 1
ATOM 738 C C . ARG A 1 92 ? -21.582 -14.678 -11.487 1.00 39.78 92 ARG A C 1
ATOM 740 O O . ARG A 1 92 ? -21.730 -15.887 -11.657 1.00 39.78 92 ARG A O 1
ATOM 747 N N . ALA A 1 93 ? -22.390 -13.786 -12.063 1.00 39.97 93 ALA A N 1
ATOM 748 C CA . ALA A 1 93 ? -23.293 -14.158 -13.152 1.00 39.97 93 ALA A CA 1
ATOM 749 C C . ALA A 1 93 ? -22.454 -14.441 -14.411 1.00 39.97 93 ALA A C 1
ATOM 751 O O . ALA A 1 93 ? -22.067 -13.538 -15.150 1.00 39.97 93 ALA A O 1
ATOM 752 N N . GLY A 1 94 ? -22.086 -15.711 -14.577 1.00 38.41 94 GLY A N 1
ATOM 753 C CA . GLY A 1 94 ? -21.175 -16.182 -15.607 1.00 38.41 94 GLY A CA 1
ATOM 754 C C . GLY A 1 94 ? -21.590 -15.770 -17.017 1.00 38.41 94 GLY A C 1
ATOM 755 O O . GLY A 1 94 ? -22.719 -15.998 -17.447 1.00 38.41 94 GLY A O 1
ATOM 756 N N . PHE A 1 95 ? -20.619 -15.264 -17.776 1.00 36.59 95 PHE A N 1
ATOM 757 C CA . PHE A 1 95 ? -20.630 -15.391 -19.226 1.00 36.59 95 PHE A CA 1
ATOM 758 C C . PHE A 1 95 ? -20.566 -16.886 -19.555 1.00 36.59 95 PHE A C 1
ATOM 760 O O . PHE A 1 95 ? -19.494 -17.494 -19.614 1.00 36.59 95 PHE A O 1
ATOM 767 N N . GLY A 1 96 ? -21.740 -17.497 -19.707 1.00 34.62 96 GLY A N 1
ATOM 768 C CA . GLY A 1 96 ? -21.872 -18.809 -20.312 1.00 34.62 96 GLY A CA 1
ATOM 769 C C . GLY A 1 96 ? -21.231 -18.761 -21.693 1.00 34.62 96 GLY A C 1
ATOM 770 O O . GLY A 1 96 ? -21.652 -17.997 -22.558 1.00 34.62 96 GLY A O 1
ATOM 771 N N . ARG A 1 97 ? -20.183 -19.562 -21.893 1.00 37.62 97 ARG A N 1
ATOM 772 C CA . ARG A 1 97 ? -19.662 -19.835 -23.232 1.00 37.62 97 ARG A CA 1
ATOM 773 C C . ARG A 1 97 ? -20.807 -20.444 -24.054 1.00 37.62 97 ARG A C 1
ATOM 775 O O . ARG A 1 97 ? -21.353 -21.456 -23.606 1.00 37.62 97 ARG A O 1
ATOM 782 N N . PRO A 1 98 ? -21.182 -19.901 -25.223 1.00 33.47 98 PRO A N 1
ATOM 783 C CA . PRO A 1 98 ? -22.105 -20.605 -26.098 1.00 33.47 98 PRO A CA 1
ATOM 784 C C . PRO A 1 98 ? -21.444 -21.917 -26.535 1.00 33.47 98 PRO A C 1
ATOM 786 O O . PRO A 1 98 ? -20.310 -21.930 -27.020 1.00 33.47 98 PRO A O 1
ATOM 789 N N . LYS A 1 99 ? -22.130 -23.043 -26.301 1.00 36.69 99 LYS A N 1
ATOM 790 C CA . LYS A 1 99 ? -21.699 -24.344 -26.813 1.00 36.69 99 LYS A CA 1
ATOM 791 C C . LYS A 1 99 ? -21.689 -24.266 -28.339 1.00 36.69 99 LYS A C 1
ATOM 793 O O . LYS A 1 99 ? -22.712 -23.965 -28.945 1.00 36.69 99 LYS A O 1
ATOM 798 N N . SER A 1 100 ? -20.530 -24.537 -28.934 1.00 39.31 100 SER A N 1
ATOM 799 C CA . SER A 1 100 ? -20.387 -24.790 -30.366 1.00 39.31 100 SER A CA 1
ATOM 800 C C . SER A 1 100 ? -21.343 -25.917 -30.758 1.00 39.31 100 SER A C 1
ATOM 802 O O . SER A 1 100 ? -21.176 -27.060 -30.325 1.00 39.31 100 SER A O 1
ATOM 804 N N . ASN A 1 101 ? -22.383 -25.575 -31.518 1.00 36.50 101 ASN A N 1
ATOM 805 C CA . ASN A 1 101 ? -23.259 -26.550 -32.138 1.00 36.50 101 ASN A CA 1
ATOM 806 C C . ASN A 1 101 ? -22.532 -27.054 -33.387 1.00 36.50 101 ASN A C 1
ATOM 808 O O . ASN A 1 101 ? -22.392 -26.333 -34.374 1.00 36.50 101 ASN A O 1
ATOM 812 N N . ARG A 1 102 ? -22.021 -28.283 -33.312 1.00 42.19 102 ARG A N 1
ATOM 813 C CA . ARG A 1 102 ? -21.496 -29.035 -34.450 1.00 42.19 102 ARG A CA 1
ATOM 814 C C . ARG A 1 102 ? -22.686 -29.343 -35.371 1.00 42.19 102 ARG A C 1
ATOM 816 O O . ARG A 1 102 ? -23.348 -30.357 -35.183 1.00 42.19 102 ARG A O 1
ATOM 823 N N . MET A 1 103 ? -22.994 -28.446 -36.309 1.00 34.31 103 MET A N 1
ATOM 824 C CA . MET A 1 103 ? -23.823 -28.782 -37.468 1.00 34.31 103 MET A CA 1
ATOM 825 C C . MET A 1 103 ? -22.915 -29.329 -38.561 1.00 34.31 103 MET A C 1
ATOM 827 O O . MET A 1 103 ? -21.939 -28.687 -38.946 1.00 34.31 103 MET A O 1
ATOM 831 N N . GLY A 1 104 ? -23.232 -30.551 -38.985 1.00 34.22 104 GLY A N 1
ATOM 832 C CA . GLY A 1 104 ? -22.645 -31.179 -40.153 1.00 34.22 104 GLY A CA 1
ATOM 833 C C . GLY A 1 104 ? -22.922 -30.364 -41.408 1.00 34.22 104 GLY A C 1
ATOM 834 O O . GLY A 1 104 ? -23.971 -29.736 -41.544 1.00 34.22 104 GLY A O 1
ATOM 835 N N . ILE A 1 105 ? -21.951 -30.406 -42.301 1.00 36.75 105 ILE A N 1
ATOM 836 C CA . ILE A 1 105 ? -22.131 -30.174 -43.722 1.00 36.75 105 ILE A CA 1
ATOM 837 C C . ILE A 1 105 ? -21.612 -31.438 -44.403 1.00 36.75 105 ILE A C 1
ATOM 839 O O . ILE A 1 105 ? -20.629 -32.023 -43.938 1.00 36.75 105 ILE A O 1
ATOM 843 N N . GLU A 1 106 ? -22.387 -31.880 -45.385 1.00 38.94 106 GLU A N 1
ATOM 844 C CA . GLU A 1 106 ? -22.137 -33.004 -46.290 1.00 38.94 106 GLU A CA 1
ATOM 845 C C . GLU A 1 106 ? -20.738 -32.978 -46.921 1.00 38.94 106 GLU A C 1
ATOM 847 O O . GLU A 1 106 ? -20.181 -31.870 -47.112 1.00 38.94 106 GLU A O 1
#

InterPro domains:
  IPR025948 HTH-like domain [PF13276] (3-37)
  IPR050900 Transposase IS3/IS150/IS904 [PTHR46889] (2-73)

Foldseek 3Di:
DVVVVVVCVVVVNDDDPVVVVVVCVVVVNDDDDDDPDDDPPDPPPDPDDDDDPPCPVVPDDPDPPPDDDDDDDDDDDPPDPPVPDDDDPPPPPDPPDPPPDPDDDD

pLDDT: mean 70.53, std 20.44, range [33.47, 94.19]

Solvent-accessible surface area (backbone atoms only — not comparable to full-atom values): 7882 Å² total; per-residue (Å²): 112,65,68,65,46,50,53,36,45,76,73,66,46,91,70,53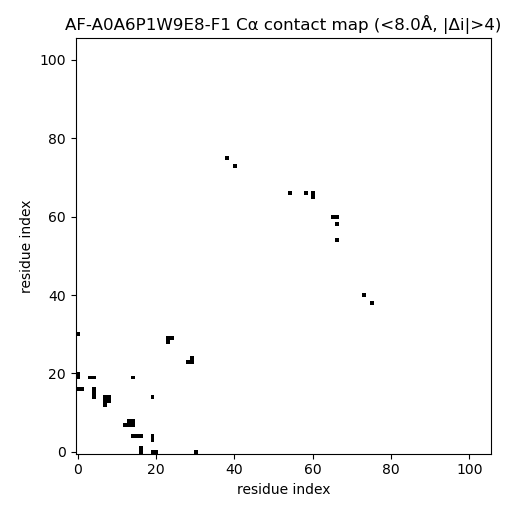,64,68,58,50,49,55,49,29,57,76,68,72,57,74,87,85,78,80,78,79,86,75,85,75,92,66,76,88,87,58,95,64,88,80,75,78,72,85,57,76,88,59,83,82,68,97,53,90,87,76,75,87,88,84,86,84,84,83,77,83,68,78,75,79,79,66,93,60,92,73,83,77,76,76,83,76,72,69,85,73,75,79,78,82,77,88,73,86,77,135

Organism: NCBI:txid2666025

Sequence (106 aa):
MARIADELRERGVKTSRNRVARLMHKAAIRSIMYKKYRVQTTDSSHDYPIVKNLLNREFTADKPGQKWVSDITARAAPLHSDRRGLVIPDSRAGFGRPKSNRMGIE

Radius of gyration: 28.08 Å; Cα contacts (8 Å, |Δi|>4): 25; chains: 1; bounding box: 57×47×77 Å